Protein AF-A0A7Y7H9Q9-F1 (afdb_monomer_lite)

Radius of gyration: 18.06 Å; chains: 1; bounding box: 45×29×42 Å

Secondary structure (DSSP, 8-state):
--------HHHHHHHHHHHH--HHHHHHHHHHHHHHHHHHHHHHHHHTT---HHHHHHHHH--TT-TT-HHHHHHHHHHHHHS-TT------TTPSTTTT-

Foldseek 3Di:
DDDPPDPDPVVVVVVVCVVPPDPVNVQVVVLVVLLVVLVVLLVLCVVVVHDRVLSNVLSVVQDRVRPVPSSVVSVVVSQCTNDDPVDDDDQDCPDDPPNPD

Sequence (101 aa):
MMLPIDGHDTQSERFRYQIDASQPLKKQLWQQTIQAKILNQAAVLAERSIEHENMLYWAKSVRSGDPDNYEGRATAYYWRNVFPKNVEFFRGRDGDSPNNF

Structure (mmCIF, N/CA/C/O backbone):
data_AF-A0A7Y7H9Q9-F1
#
_entry.id   AF-A0A7Y7H9Q9-F1
#
loop_
_atom_site.group_PDB
_atom_site.id
_atom_site.type_symbol
_atom_site.label_atom_id
_atom_site.label_alt_id
_atom_site.label_comp_id
_atom_site.label_asym_id
_atom_site.label_entity_id
_atom_site.label_seq_id
_atom_site.pdbx_PDB_ins_code
_atom_site.Cartn_x
_atom_site.Cartn_y
_atom_site.Cartn_z
_atom_site.occupancy
_atom_site.B_iso_or_equiv
_atom_site.auth_seq_id
_atom_site.auth_comp_id
_atom_site.auth_asym_id
_atom_site.auth_atom_id
_atom_site.pdbx_PDB_model_num
ATOM 1 N N . MET A 1 1 ? -22.323 16.598 -7.564 1.00 49.88 1 MET A N 1
ATOM 2 C CA . MET A 1 1 ? -22.237 15.469 -6.614 1.00 49.88 1 MET A CA 1
ATOM 3 C C . MET A 1 1 ? -23.578 15.375 -5.903 1.00 49.88 1 MET A C 1
ATOM 5 O O . MET A 1 1 ? -23.943 16.341 -5.249 1.00 49.88 1 MET A O 1
ATOM 9 N N . MET A 1 2 ? -24.346 14.301 -6.100 1.00 62.44 2 MET A N 1
ATOM 10 C CA . MET A 1 2 ? -25.515 14.015 -5.256 1.00 62.44 2 MET A CA 1
ATOM 11 C C . MET A 1 2 ? -25.076 13.029 -4.179 1.00 62.44 2 MET A C 1
ATOM 13 O O . MET A 1 2 ? -24.512 11.987 -4.506 1.00 62.44 2 MET A O 1
ATOM 17 N N . LEU A 1 3 ? -25.308 13.367 -2.914 1.00 69.75 3 LEU A N 1
ATOM 18 C CA . LEU A 1 3 ? -25.153 12.439 -1.801 1.00 69.75 3 LEU A CA 1
ATOM 19 C C . LEU A 1 3 ? -26.553 11.931 -1.449 1.00 69.75 3 LEU A C 1
ATOM 21 O O . LEU A 1 3 ? -27.366 12.739 -0.996 1.00 69.75 3 LEU A O 1
ATOM 25 N N . PRO A 1 4 ? -26.867 10.645 -1.674 1.00 69.81 4 PRO A N 1
ATOM 26 C CA . PRO A 1 4 ? -28.132 10.078 -1.238 1.00 69.81 4 PRO A CA 1
ATOM 27 C C . PRO A 1 4 ? -28.060 9.905 0.282 1.00 69.81 4 PRO A C 1
ATOM 29 O O . PRO A 1 4 ? -27.564 8.905 0.798 1.00 69.81 4 PRO A O 1
ATOM 32 N N . ILE A 1 5 ? -28.465 10.947 1.004 1.00 71.50 5 ILE A N 1
ATOM 33 C CA . ILE A 1 5 ? -28.749 10.861 2.432 1.00 71.50 5 ILE A CA 1
ATOM 34 C C . ILE A 1 5 ? -30.217 10.472 2.516 1.00 71.50 5 ILE A C 1
ATOM 36 O O . ILE A 1 5 ? -31.091 11.298 2.263 1.00 71.50 5 ILE A O 1
ATOM 40 N N . ASP A 1 6 ? -30.465 9.196 2.771 1.00 67.19 6 ASP A N 1
ATOM 41 C CA . ASP A 1 6 ? -31.798 8.637 2.903 1.00 67.19 6 ASP A CA 1
ATOM 42 C C . ASP A 1 6 ? -32.163 8.513 4.391 1.00 67.19 6 ASP A C 1
ATOM 44 O O . ASP A 1 6 ? -31.323 8.269 5.259 1.00 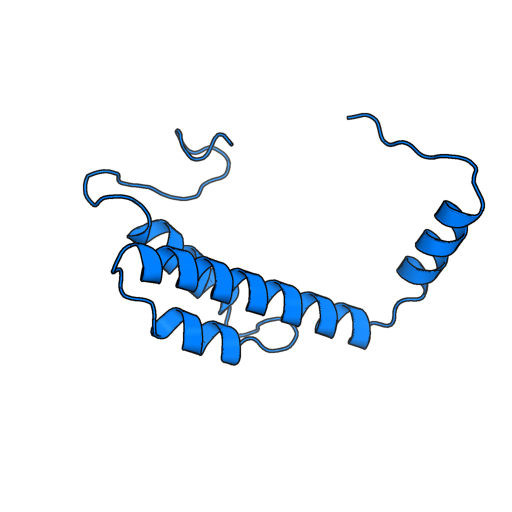67.19 6 ASP A O 1
ATOM 48 N N . GLY A 1 7 ? -33.436 8.702 4.712 1.00 63.16 7 GLY A N 1
ATOM 49 C CA . GLY A 1 7 ? -33.953 8.662 6.080 1.00 63.16 7 GLY A CA 1
ATOM 50 C C . GLY A 1 7 ? -34.205 7.240 6.575 1.00 63.16 7 GLY A C 1
ATOM 51 O O . GLY A 1 7 ? -35.216 7.010 7.231 1.00 63.16 7 GLY A O 1
ATOM 52 N N . HIS A 1 8 ? -33.346 6.280 6.218 1.00 69.44 8 HIS A N 1
ATOM 53 C CA . HIS A 1 8 ? -33.575 4.862 6.488 1.00 69.44 8 HIS A CA 1
ATOM 54 C C . HIS A 1 8 ? -32.700 4.341 7.640 1.00 69.44 8 HIS A C 1
ATOM 56 O O . HIS A 1 8 ? -31.552 4.756 7.842 1.00 69.44 8 HIS A O 1
ATOM 62 N N . ASP A 1 9 ? -33.262 3.420 8.418 1.00 78.56 9 ASP A N 1
ATOM 63 C CA . ASP A 1 9 ? -32.674 2.786 9.606 1.00 78.56 9 ASP A CA 1
ATOM 64 C C . ASP A 1 9 ? -31.256 2.226 9.375 1.00 78.56 9 ASP A C 1
ATOM 66 O O . ASP A 1 9 ? -30.340 2.485 10.160 1.00 78.56 9 ASP A O 1
ATOM 70 N N . THR A 1 10 ? -31.045 1.563 8.243 1.00 83.19 10 THR A N 1
ATOM 71 C CA . THR A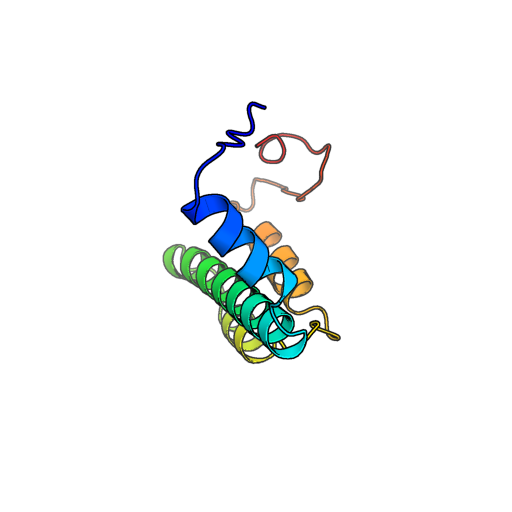 1 10 ? -29.766 0.976 7.813 1.00 83.19 10 THR A CA 1
ATOM 72 C C . THR A 1 10 ? -28.643 2.005 7.648 1.00 83.19 10 THR A C 1
ATOM 74 O O . THR A 1 10 ? -27.481 1.715 7.944 1.00 83.19 10 THR A O 1
ATOM 77 N N . GLN A 1 11 ? -28.947 3.225 7.193 1.00 84.94 11 GLN A N 1
ATOM 78 C CA . GLN A 1 11 ? -27.944 4.285 7.064 1.00 84.94 11 GLN A CA 1
ATOM 79 C C . GLN A 1 11 ? -27.526 4.814 8.440 1.00 84.94 11 GLN A C 1
ATOM 81 O O . GLN A 1 11 ? -26.333 4.989 8.701 1.00 84.94 11 GLN A O 1
ATOM 86 N N . SER A 1 12 ? -28.495 4.996 9.340 1.00 87.12 12 SER A N 1
ATOM 87 C CA . SER A 1 12 ? -28.236 5.403 10.726 1.00 87.12 12 SER A CA 1
ATOM 88 C C . SER A 1 12 ? -27.409 4.363 11.487 1.00 87.12 12 SER A C 1
ATOM 90 O O . SER A 1 12 ? -26.494 4.726 12.229 1.00 87.12 12 SER A O 1
ATOM 92 N N . GLU A 1 13 ? -27.684 3.075 11.274 1.00 89.50 13 GLU A N 1
ATOM 93 C CA . GLU A 1 13 ? -26.913 1.963 11.837 1.00 89.50 13 GLU A CA 1
ATOM 94 C C . GLU A 1 13 ? -25.450 1.982 11.359 1.00 89.50 13 GLU A C 1
ATOM 96 O O . GLU A 1 13 ? -24.524 1.959 12.172 1.00 89.50 13 GLU A O 1
ATOM 101 N N . ARG A 1 14 ? -25.217 2.117 10.045 1.00 89.38 14 ARG A N 1
ATOM 102 C CA . ARG A 1 14 ? -23.860 2.205 9.471 1.00 89.38 14 ARG A CA 1
ATOM 103 C C . ARG A 1 14 ? -23.076 3.399 10.005 1.00 89.38 14 ARG A C 1
ATOM 105 O O . ARG A 1 14 ? -21.896 3.260 10.328 1.00 89.38 14 ARG A O 1
ATOM 112 N N . PHE A 1 15 ? -23.721 4.558 10.124 1.00 90.31 15 PHE A N 1
ATOM 113 C CA . PHE A 1 15 ? -23.090 5.738 10.712 1.00 90.31 15 PHE A CA 1
ATOM 114 C C . PHE A 1 15 ? -22.710 5.514 12.171 1.00 90.31 15 PHE A C 1
ATOM 116 O O . PHE A 1 15 ? -21.620 5.917 12.576 1.00 90.31 15 PHE A O 1
ATOM 123 N N . ARG A 1 16 ? -23.549 4.815 12.943 1.00 92.38 16 ARG A N 1
ATOM 124 C CA . ARG A 1 16 ? -23.219 4.450 14.323 1.00 92.38 16 ARG A CA 1
ATOM 125 C C . ARG A 1 16 ? -21.971 3.577 14.387 1.00 92.38 16 ARG A C 1
ATOM 127 O O . ARG A 1 16 ? -21.028 3.941 15.078 1.00 92.38 16 ARG A O 1
ATOM 134 N N . TYR A 1 17 ? -21.894 2.523 13.571 1.00 94.62 17 TYR A N 1
ATOM 135 C CA . TYR A 1 17 ? -20.687 1.693 13.487 1.00 94.62 17 TYR A CA 1
ATOM 136 C C . TYR A 1 17 ? -19.434 2.478 13.073 1.00 94.62 17 TYR A C 1
ATOM 138 O O . TYR A 1 17 ? -18.352 2.227 13.601 1.00 94.62 17 TYR A O 1
ATOM 146 N N . GLN A 1 18 ? -19.551 3.443 12.157 1.00 93.94 18 GLN A N 1
ATOM 147 C CA . GLN A 1 18 ? -18.419 4.276 11.741 1.00 93.94 18 GLN A CA 1
ATOM 148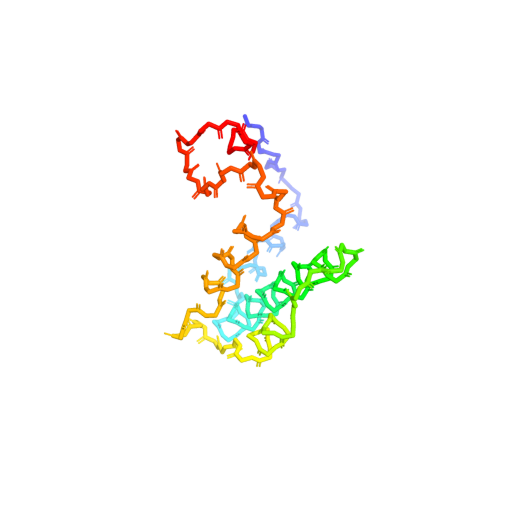 C C . GLN A 1 18 ? -17.926 5.204 12.865 1.00 93.94 18 GLN A C 1
ATOM 150 O O . GLN A 1 18 ? -16.711 5.373 13.040 1.00 93.94 18 GLN A O 1
ATOM 155 N N . ILE A 1 19 ? -18.853 5.805 13.619 1.00 94.94 19 ILE A N 1
ATOM 156 C CA . ILE A 1 19 ? -18.550 6.671 14.768 1.00 94.94 19 ILE A CA 1
ATOM 157 C C . ILE A 1 19 ? -17.891 5.845 15.877 1.00 94.94 19 ILE A C 1
ATOM 159 O O . ILE A 1 19 ? -16.804 6.203 16.338 1.00 94.94 19 ILE A O 1
ATOM 163 N N . ASP A 1 20 ? -18.494 4.706 16.216 1.00 97.25 20 ASP A N 1
ATOM 164 C CA . ASP A 1 20 ? -18.085 3.842 17.328 1.00 97.25 20 ASP A CA 1
ATOM 165 C C . ASP A 1 20 ? -16.842 2.993 17.011 1.00 97.25 20 ASP A C 1
ATOM 167 O O . ASP A 1 20 ? -16.235 2.405 17.910 1.00 97.25 20 ASP A O 1
ATOM 171 N N . ALA A 1 21 ? -16.416 2.932 15.743 1.00 97.06 21 ALA A N 1
ATOM 172 C CA . ALA A 1 21 ? -15.226 2.195 15.339 1.00 97.06 21 ALA A CA 1
ATOM 173 C C . ALA A 1 21 ? -13.990 2.655 16.131 1.00 97.06 21 ALA A C 1
ATOM 175 O O . ALA A 1 21 ? -13.573 3.822 16.096 1.00 97.06 21 ALA A O 1
ATOM 176 N N . SER A 1 22 ? -13.371 1.695 16.818 1.00 97.62 22 SER A N 1
ATOM 177 C CA . SER A 1 22 ? -12.225 1.941 17.685 1.00 97.62 22 SER A CA 1
ATOM 178 C C . SER A 1 22 ? -11.003 2.414 16.892 1.00 97.62 22 SER A C 1
ATOM 180 O O . SER A 1 22 ? -10.818 2.091 15.715 1.00 97.62 22 SER A O 1
ATOM 182 N N . GLN A 1 23 ? -10.119 3.170 17.546 1.00 96.44 23 GLN A N 1
ATOM 183 C CA . GLN A 1 23 ? -8.880 3.625 16.909 1.00 96.44 23 GLN A CA 1
ATOM 184 C C . GLN A 1 23 ? -7.968 2.471 16.446 1.00 96.44 23 GLN A C 1
ATOM 186 O O . GLN A 1 23 ? -7.426 2.566 15.342 1.00 96.44 23 GLN A O 1
ATOM 191 N N . PRO A 1 24 ? -7.801 1.367 17.208 1.00 96.50 24 PRO A N 1
ATOM 192 C CA . PRO A 1 24 ? -7.067 0.198 16.726 1.00 96.50 24 PRO A CA 1
ATOM 193 C C . PRO A 1 24 ? -7.670 -0.412 15.457 1.00 96.50 24 PRO A C 1
ATOM 195 O O . PRO A 1 24 ? -6.926 -0.698 14.520 1.00 96.50 24 PRO A O 1
ATOM 198 N N . LEU A 1 25 ? -9.001 -0.539 15.386 1.00 96.56 25 LEU A N 1
ATOM 199 C CA . LEU A 1 25 ? -9.686 -1.074 14.206 1.00 96.56 25 LEU A CA 1
ATOM 200 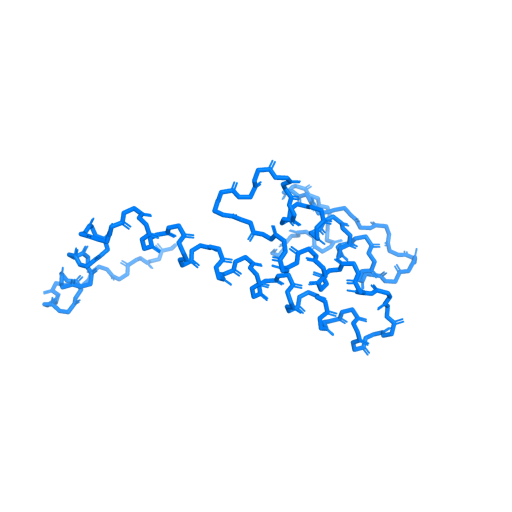C C . LEU A 1 25 ? -9.433 -0.196 12.975 1.00 96.56 25 LEU A C 1
ATOM 202 O O . LEU A 1 25 ? -9.039 -0.702 11.927 1.00 96.56 25 LEU A O 1
ATOM 206 N N . LYS A 1 26 ? -9.583 1.127 13.112 1.00 96.75 26 LYS A N 1
ATOM 207 C CA . LYS A 1 26 ? -9.314 2.089 12.028 1.00 96.75 26 LYS A CA 1
ATOM 208 C C . LYS A 1 26 ? -7.884 1.952 11.495 1.00 96.75 26 LYS A C 1
ATOM 210 O O . LYS A 1 26 ? -7.682 1.894 10.285 1.00 96.75 26 LYS A O 1
ATOM 215 N N . LYS A 1 27 ? -6.898 1.832 12.391 1.00 96.06 27 LYS A N 1
ATOM 216 C CA . LYS A 1 27 ? -5.483 1.646 12.028 1.00 96.06 27 LYS A CA 1
ATOM 217 C C . LYS A 1 27 ? -5.228 0.322 11.302 1.00 96.06 27 LYS A C 1
ATOM 219 O O . LYS A 1 27 ? -4.498 0.313 10.315 1.00 96.06 27 LYS A O 1
ATOM 224 N N . GLN A 1 28 ? -5.835 -0.774 11.759 1.00 96.75 28 GLN A N 1
ATOM 225 C CA . GLN A 1 28 ? -5.698 -2.092 11.130 1.00 96.75 28 GLN A CA 1
ATOM 226 C C . GLN A 1 28 ? -6.346 -2.146 9.743 1.00 96.75 28 GLN A C 1
ATOM 228 O O . GLN A 1 28 ? -5.740 -2.672 8.812 1.00 96.75 28 GLN A O 1
ATOM 233 N N . LEU A 1 29 ? -7.553 -1.594 9.593 1.00 96.94 29 LEU A N 1
ATOM 234 C CA . LEU A 1 29 ? -8.246 -1.516 8.303 1.00 96.94 29 LEU A CA 1
ATOM 235 C C . LEU A 1 29 ? -7.456 -0.673 7.300 1.00 96.94 29 LEU A C 1
ATOM 237 O O . LEU A 1 29 ? -7.275 -1.074 6.149 1.00 96.94 29 LEU A O 1
ATOM 241 N N . TRP A 1 30 ? -6.937 0.471 7.750 1.00 97.19 30 TRP A N 1
ATOM 242 C CA . TRP A 1 30 ? -6.073 1.313 6.934 1.00 97.19 30 TRP A CA 1
ATOM 243 C C . TRP A 1 30 ? -4.815 0.559 6.485 1.00 97.19 30 TRP A C 1
ATOM 245 O O . TRP A 1 30 ? -4.535 0.505 5.291 1.00 97.19 30 TRP A O 1
ATOM 255 N N . GLN A 1 31 ? -4.107 -0.094 7.412 1.00 97.44 31 GLN A N 1
ATOM 256 C CA . GLN A 1 31 ? -2.894 -0.853 7.100 1.00 97.44 31 GLN A CA 1
ATOM 257 C C . GLN A 1 31 ? -3.172 -1.936 6.051 1.00 97.44 31 GLN A C 1
ATOM 259 O O . GLN A 1 31 ? -2.480 -1.983 5.040 1.00 97.44 31 GLN A O 1
ATOM 264 N N . GLN A 1 32 ? -4.215 -2.751 6.241 1.00 97.75 32 GLN A N 1
ATOM 265 C CA . GLN A 1 32 ? -4.613 -3.785 5.276 1.00 97.75 32 GLN A CA 1
ATOM 266 C C . GLN A 1 32 ? -4.908 -3.199 3.891 1.00 97.75 32 GLN A C 1
ATOM 268 O O . GLN A 1 32 ? -4.486 -3.755 2.879 1.00 97.75 32 GLN A O 1
ATOM 273 N N . THR A 1 33 ? -5.583 -2.047 3.843 1.00 97.69 33 THR A N 1
ATOM 274 C CA . THR A 1 33 ? -5.900 -1.353 2.586 1.00 97.69 33 THR A CA 1
ATOM 275 C C . THR A 1 33 ? -4.631 -0.901 1.863 1.00 97.69 33 THR A C 1
ATOM 277 O O . THR A 1 33 ? -4.501 -1.110 0.657 1.00 97.69 33 THR A O 1
ATOM 280 N N . ILE A 1 34 ? -3.661 -0.333 2.586 1.00 97.88 34 ILE A N 1
ATOM 281 C CA . ILE A 1 34 ? -2.377 0.080 2.006 1.00 97.88 34 ILE A CA 1
ATOM 282 C C . ILE A 1 34 ? -1.558 -1.126 1.542 1.00 97.88 34 ILE A C 1
ATOM 284 O O . ILE A 1 34 ? -1.009 -1.105 0.441 1.00 97.88 34 ILE A O 1
ATOM 288 N N . GLN A 1 35 ? -1.513 -2.205 2.323 1.00 98.31 35 GLN A N 1
ATOM 289 C CA . GLN A 1 35 ? -0.833 -3.438 1.919 1.00 98.31 35 GLN A CA 1
ATOM 290 C C . GLN A 1 35 ? -1.437 -4.008 0.633 1.00 98.31 35 GLN A C 1
ATOM 292 O O . GLN A 1 35 ? -0.701 -4.293 -0.310 1.00 98.31 35 GLN A O 1
ATOM 297 N N . ALA A 1 36 ? -2.768 -4.091 0.554 1.00 98.50 36 ALA A N 1
ATOM 298 C CA . ALA A 1 36 ? -3.472 -4.535 -0.645 1.00 98.50 36 ALA A CA 1
ATOM 299 C C . ALA A 1 36 ? -3.193 -3.622 -1.851 1.00 98.50 36 ALA A C 1
ATOM 301 O O . ALA A 1 36 ? -2.937 -4.117 -2.947 1.00 98.50 36 ALA A O 1
ATOM 302 N N . LYS A 1 37 ? -3.164 -2.296 -1.658 1.00 98.12 37 LYS A N 1
ATOM 303 C CA . LYS A 1 37 ? -2.792 -1.332 -2.707 1.00 98.12 37 LYS A CA 1
ATOM 304 C C . LYS A 1 37 ? -1.398 -1.624 -3.269 1.00 98.12 37 LYS A C 1
ATOM 306 O O . LYS A 1 37 ? -1.251 -1.714 -4.486 1.00 98.12 37 LYS A O 1
ATOM 311 N N . ILE A 1 38 ? -0.393 -1.781 -2.407 1.00 98.56 38 ILE A N 1
ATOM 312 C CA . ILE A 1 38 ? 0.991 -2.038 -2.837 1.00 98.56 38 ILE A CA 1
ATOM 313 C C . ILE A 1 38 ? 1.092 -3.398 -3.545 1.00 98.56 38 ILE A C 1
ATOM 315 O O . ILE A 1 38 ? 1.751 -3.497 -4.578 1.00 98.56 38 ILE A O 1
ATOM 319 N N . LEU A 1 39 ? 0.408 -4.430 -3.039 1.00 98.75 39 LEU A N 1
ATOM 320 C CA . LEU A 1 39 ? 0.370 -5.754 -3.673 1.00 98.75 39 LEU A CA 1
ATOM 321 C C . LEU A 1 39 ? -0.272 -5.709 -5.065 1.00 98.75 39 LEU A C 1
ATOM 323 O O . LEU A 1 39 ? 0.265 -6.295 -6.000 1.00 98.75 39 LEU A O 1
ATOM 327 N N . ASN A 1 40 ? -1.370 -4.971 -5.232 1.00 98.56 40 ASN A N 1
ATOM 328 C CA . ASN A 1 40 ? -2.018 -4.805 -6.533 1.00 98.56 40 ASN A CA 1
ATOM 329 C C . ASN A 1 40 ? -1.122 -4.044 -7.521 1.00 98.56 40 ASN A C 1
ATOM 331 O O . ASN A 1 40 ? -1.032 -4.419 -8.686 1.00 98.56 40 ASN A O 1
ATOM 335 N N . GLN A 1 41 ? -0.414 -3.007 -7.062 1.00 98.38 41 GLN A N 1
ATOM 336 C CA . GLN A 1 41 ? 0.579 -2.310 -7.885 1.00 98.38 41 GLN A CA 1
ATOM 337 C C . GLN A 1 41 ? 1.718 -3.249 -8.313 1.00 98.38 41 GLN A C 1
ATOM 339 O O . GLN A 1 41 ? 2.104 -3.238 -9.480 1.00 98.38 41 GLN A O 1
ATOM 344 N N . ALA A 1 42 ? 2.215 -4.091 -7.401 1.00 98.50 42 ALA A N 1
ATOM 345 C CA . ALA A 1 42 ? 3.231 -5.096 -7.706 1.00 98.50 42 ALA A CA 1
ATOM 346 C C . ALA A 1 42 ? 2.734 -6.113 -8.745 1.00 98.50 42 ALA A C 1
ATOM 348 O O . ALA A 1 42 ? 3.469 -6.439 -9.673 1.00 98.50 42 ALA A O 1
ATOM 349 N N . ALA A 1 43 ? 1.481 -6.567 -8.631 1.00 98.56 43 ALA A N 1
ATOM 350 C CA . ALA A 1 43 ? 0.872 -7.496 -9.581 1.00 98.56 43 ALA A CA 1
ATOM 351 C C . ALA A 1 43 ? 0.809 -6.914 -11.005 1.00 98.56 43 ALA A C 1
ATOM 353 O O . ALA A 1 43 ? 1.164 -7.600 -11.959 1.00 98.56 43 ALA A O 1
ATOM 354 N N . VAL A 1 44 ? 0.451 -5.632 -11.145 1.00 98.19 44 VAL A N 1
ATOM 355 C CA . VAL A 1 44 ? 0.456 -4.934 -12.444 1.00 98.19 44 VAL A CA 1
ATOM 356 C C . VAL A 1 44 ? 1.866 -4.853 -13.040 1.00 98.19 44 VAL A C 1
ATOM 358 O O . VAL A 1 44 ? 2.035 -5.013 -14.248 1.00 98.19 44 VAL A O 1
ATOM 361 N N . LEU A 1 45 ? 2.893 -4.598 -12.221 1.00 97.88 45 LEU A N 1
ATOM 362 C CA . LEU A 1 45 ? 4.280 -4.598 -12.701 1.00 97.88 45 LEU A CA 1
ATOM 363 C C . LEU A 1 45 ? 4.733 -6.005 -13.115 1.00 97.88 45 LEU A C 1
ATOM 365 O O . LEU A 1 45 ? 5.339 -6.158 -14.176 1.00 97.88 45 LEU A O 1
ATOM 369 N N . ALA A 1 46 ? 4.381 -7.024 -12.329 1.00 98.12 46 ALA A N 1
ATOM 370 C CA . ALA A 1 46 ? 4.705 -8.420 -12.604 1.00 98.12 46 ALA A CA 1
ATOM 371 C C . ALA A 1 46 ? 4.098 -8.907 -13.930 1.00 98.12 46 ALA A C 1
ATOM 373 O O . ALA A 1 46 ? 4.810 -9.483 -14.750 1.00 98.12 46 ALA A O 1
ATOM 374 N N . GLU A 1 47 ? 2.819 -8.607 -14.188 1.00 98.06 47 GLU A N 1
ATOM 375 C CA . GLU A 1 47 ? 2.135 -8.934 -15.452 1.00 98.06 47 GLU A CA 1
ATOM 376 C C . GLU A 1 47 ? 2.865 -8.347 -16.672 1.00 98.06 47 GLU A C 1
ATOM 378 O O . GLU A 1 47 ? 2.877 -8.925 -17.758 1.00 98.06 47 GLU A O 1
ATOM 383 N N . ARG A 1 48 ? 3.540 -7.212 -16.481 1.00 96.06 48 ARG A N 1
ATOM 384 C CA . ARG A 1 48 ? 4.271 -6.489 -17.527 1.00 96.06 48 ARG A CA 1
ATOM 385 C C . ARG A 1 48 ? 5.766 -6.800 -17.537 1.00 96.06 48 ARG A C 1
ATOM 387 O O . ARG A 1 48 ? 6.513 -6.123 -18.238 1.00 96.06 48 ARG A O 1
ATOM 394 N N . SER A 1 49 ? 6.196 -7.826 -16.796 1.00 96.94 49 SER A N 1
ATOM 395 C CA . SER A 1 49 ? 7.601 -8.238 -16.665 1.00 96.94 49 SER A CA 1
ATOM 396 C C . SER A 1 49 ? 8.526 -7.109 -16.182 1.00 96.94 49 SER A C 1
ATOM 398 O O . SER A 1 49 ? 9.678 -7.009 -16.601 1.00 96.94 49 SER A O 1
ATOM 400 N N . ILE A 1 50 ? 8.011 -6.235 -15.314 1.00 96.94 50 ILE A N 1
ATOM 401 C CA . ILE A 1 50 ? 8.766 -5.167 -14.654 1.00 96.94 50 ILE A CA 1
ATOM 402 C C . ILE A 1 50 ? 9.173 -5.650 -13.255 1.00 96.94 50 ILE A C 1
ATOM 404 O O . ILE A 1 50 ? 8.436 -6.384 -12.590 1.00 96.94 50 ILE A O 1
ATOM 408 N N . GLU A 1 51 ? 10.358 -5.232 -12.812 1.00 97.50 51 GLU A N 1
ATOM 409 C CA . GLU A 1 51 ? 10.878 -5.519 -11.473 1.00 97.50 51 GLU A CA 1
ATOM 410 C C . GLU A 1 51 ? 9.876 -5.082 -10.384 1.00 97.50 51 GLU A C 1
ATOM 412 O O . GLU A 1 51 ? 9.307 -3.992 -10.453 1.00 97.50 51 GLU A O 1
ATOM 417 N N . HIS A 1 52 ? 9.601 -5.953 -9.411 1.00 98.06 52 HIS A N 1
ATOM 418 C CA . HIS A 1 52 ? 8.512 -5.746 -8.442 1.00 98.06 52 HIS A CA 1
ATOM 419 C C . HIS A 1 52 ? 8.764 -6.375 -7.063 1.00 98.06 52 HIS A C 1
ATOM 421 O O . HIS A 1 52 ? 7.939 -6.207 -6.158 1.00 98.06 52 HIS A O 1
ATOM 427 N N . GLU A 1 53 ? 9.882 -7.081 -6.854 1.00 98.12 53 GLU A N 1
ATOM 428 C CA . GLU A 1 53 ? 10.159 -7.764 -5.582 1.00 98.12 53 GLU A CA 1
ATOM 429 C C . GLU A 1 53 ? 10.257 -6.778 -4.408 1.00 98.12 53 GLU A C 1
ATOM 431 O O . GLU A 1 53 ? 9.783 -7.043 -3.298 1.00 98.12 53 GLU A O 1
ATOM 436 N N . ASN A 1 54 ? 10.795 -5.585 -4.674 1.00 97.50 54 ASN A N 1
ATOM 437 C CA . ASN A 1 54 ? 10.838 -4.475 -3.727 1.00 97.50 54 ASN A CA 1
ATOM 438 C C . ASN A 1 54 ? 9.442 -4.096 -3.199 1.00 97.50 54 ASN A C 1
ATOM 440 O O . ASN A 1 54 ? 9.288 -3.840 -2.004 1.00 97.50 54 ASN A O 1
ATOM 444 N N . MET A 1 55 ? 8.416 -4.111 -4.053 1.00 98.19 55 MET A N 1
ATOM 445 C CA . MET A 1 55 ? 7.042 -3.794 -3.671 1.00 98.19 55 MET A CA 1
ATOM 446 C C . MET A 1 55 ? 6.446 -4.865 -2.756 1.00 98.19 55 MET A C 1
ATOM 448 O O . MET A 1 55 ? 5.744 -4.528 -1.801 1.00 98.19 55 MET A O 1
ATOM 452 N N . LEU A 1 56 ? 6.772 -6.143 -2.983 1.00 98.38 56 LEU A N 1
ATOM 453 C CA . LEU A 1 56 ? 6.347 -7.239 -2.105 1.00 98.38 56 LEU A CA 1
ATOM 454 C C . LEU A 1 56 ? 6.951 -7.105 -0.704 1.00 98.38 56 LEU A C 1
ATOM 456 O O . LEU A 1 56 ? 6.273 -7.363 0.294 1.00 98.38 56 LEU A O 1
ATOM 460 N N . TYR A 1 57 ? 8.214 -6.679 -0.622 1.00 98.19 57 TYR A N 1
ATOM 461 C CA . TYR A 1 57 ? 8.853 -6.357 0.649 1.00 98.19 57 TYR A CA 1
ATOM 462 C C . TYR A 1 57 ? 8.159 -5.169 1.329 1.00 98.19 57 TYR A C 1
ATOM 464 O O . TYR A 1 57 ? 7.721 -5.293 2.472 1.00 98.19 57 TYR A O 1
ATOM 472 N N . TRP A 1 58 ? 7.965 -4.053 0.619 1.00 98.38 58 TRP A N 1
ATOM 473 C CA . TRP A 1 58 ? 7.322 -2.861 1.179 1.00 98.38 58 TRP A CA 1
ATOM 474 C C . TRP A 1 58 ? 5.911 -3.133 1.696 1.00 98.38 58 TRP A C 1
ATOM 476 O O . TRP A 1 58 ? 5.589 -2.684 2.793 1.00 98.38 58 TRP A O 1
ATOM 486 N N . ALA A 1 59 ? 5.102 -3.921 0.980 1.00 98.06 59 ALA A N 1
ATOM 487 C CA . ALA A 1 59 ? 3.776 -4.330 1.444 1.00 98.06 59 ALA A CA 1
ATOM 488 C C . ALA A 1 59 ? 3.842 -5.052 2.803 1.00 98.06 59 ALA A C 1
ATOM 490 O O . ALA A 1 59 ? 3.081 -4.742 3.718 1.00 98.06 59 ALA A O 1
ATOM 491 N N . LYS A 1 60 ? 4.793 -5.973 2.987 1.00 97.62 60 LYS A N 1
ATOM 492 C CA . LYS A 1 60 ? 4.977 -6.683 4.265 1.00 97.62 60 LYS A CA 1
ATOM 493 C C . LYS A 1 60 ? 5.490 -5.767 5.381 1.00 97.62 60 LYS A C 1
ATOM 495 O O . LYS A 1 60 ? 5.222 -6.031 6.549 1.00 97.62 60 LYS A O 1
ATOM 500 N N . SER A 1 61 ? 6.207 -4.700 5.033 1.00 97.56 61 SER A N 1
ATOM 501 C CA . SER A 1 61 ? 6.817 -3.770 5.988 1.00 97.56 61 SER A CA 1
ATOM 502 C C . SER A 1 61 ? 5.918 -2.608 6.423 1.00 97.56 61 SER A C 1
ATOM 504 O O . SER A 1 61 ? 6.289 -1.898 7.359 1.00 97.56 61 SER A O 1
ATOM 506 N N . VAL A 1 62 ? 4.744 -2.407 5.806 1.00 97.38 62 VAL A N 1
ATOM 507 C CA . VAL A 1 62 ? 3.787 -1.371 6.238 1.00 97.38 62 VAL A CA 1
ATOM 508 C C . VAL A 1 62 ? 3.375 -1.638 7.683 1.00 97.38 62 VAL A C 1
ATOM 510 O O . VAL A 1 62 ? 2.791 -2.677 7.988 1.00 97.38 62 VAL A O 1
ATOM 513 N N . ARG A 1 63 ? 3.649 -0.686 8.577 1.00 94.38 63 ARG A N 1
ATOM 514 C CA . ARG A 1 63 ? 3.231 -0.702 9.990 1.00 94.38 63 ARG A CA 1
ATOM 515 C C . ARG A 1 63 ? 2.094 0.297 10.215 1.00 94.38 63 ARG A C 1
ATOM 517 O O . ARG A 1 63 ? 1.818 1.127 9.355 1.00 94.38 63 ARG A O 1
ATOM 524 N N . SER A 1 64 ? 1.433 0.241 11.374 1.00 91.50 64 SER A N 1
ATOM 525 C CA . SER A 1 64 ? 0.391 1.214 11.740 1.00 91.50 64 SER A CA 1
ATOM 526 C C . SER A 1 64 ? 0.909 2.651 11.595 1.00 91.50 64 SER A C 1
ATOM 528 O O . SER A 1 64 ? 1.809 3.051 12.331 1.00 91.50 64 SER A O 1
ATOM 530 N N . GLY A 1 65 ? 0.293 3.429 10.702 1.00 87.38 65 GLY A N 1
ATOM 531 C CA . GLY A 1 65 ? 0.680 4.814 10.413 1.00 87.38 65 GLY A CA 1
ATOM 532 C C . GLY A 1 65 ? 1.907 4.977 9.508 1.00 87.38 65 GLY A C 1
ATOM 533 O O . GLY A 1 65 ? 2.340 6.105 9.332 1.00 87.38 65 GLY A O 1
ATOM 534 N N . ASP A 1 66 ? 2.460 3.882 8.973 1.00 94.44 66 ASP A N 1
ATOM 535 C CA . ASP A 1 66 ? 3.558 3.835 7.993 1.00 94.44 66 ASP A CA 1
ATOM 536 C C . ASP A 1 66 ? 4.683 4.871 8.212 1.00 94.44 66 ASP A C 1
ATOM 538 O O . ASP A 1 66 ? 4.930 5.728 7.363 1.00 94.44 66 ASP A O 1
ATOM 542 N N . PRO A 1 67 ? 5.399 4.804 9.351 1.00 94.00 67 PRO A N 1
ATOM 543 C CA . PRO A 1 67 ? 6.408 5.804 9.708 1.00 94.00 67 PRO A CA 1
ATOM 544 C C . PRO A 1 67 ? 7.583 5.869 8.721 1.00 94.00 67 PRO A C 1
ATOM 546 O O . PRO A 1 67 ? 8.236 6.903 8.611 1.00 94.00 67 PRO A O 1
ATOM 549 N N . ASP A 1 68 ? 7.849 4.779 7.997 1.00 96.19 68 ASP A N 1
ATOM 550 C CA . ASP A 1 68 ? 8.927 4.700 7.005 1.00 96.19 68 ASP A CA 1
ATOM 551 C C . ASP A 1 68 ? 8.473 5.121 5.594 1.00 96.19 68 ASP A C 1
ATOM 553 O O . ASP A 1 68 ? 9.297 5.159 4.668 1.00 96.19 68 ASP A O 1
ATOM 557 N N . ASN A 1 69 ? 7.187 5.456 5.433 1.00 96.25 69 ASN A N 1
ATOM 558 C CA . ASN A 1 69 ? 6.551 5.868 4.184 1.00 96.25 69 ASN A CA 1
ATOM 559 C C . ASN A 1 69 ? 6.689 4.822 3.058 1.00 96.25 69 ASN A C 1
ATOM 561 O O . ASN A 1 69 ? 7.058 5.147 1.923 1.00 96.25 69 ASN A O 1
ATOM 565 N N . TYR A 1 70 ? 6.442 3.545 3.363 1.00 97.88 70 TYR A N 1
ATOM 566 C CA . TYR A 1 70 ? 6.419 2.471 2.371 1.00 97.88 70 TYR A CA 1
ATOM 567 C C . TYR A 1 70 ? 5.346 2.684 1.299 1.00 97.88 70 TYR A C 1
ATOM 569 O O . TYR A 1 70 ? 5.603 2.376 0.135 1.00 97.88 70 TYR A O 1
ATOM 577 N N . GLU A 1 71 ? 4.195 3.271 1.640 1.00 96.75 71 GLU A N 1
ATOM 578 C CA . GLU A 1 71 ? 3.168 3.643 0.663 1.00 96.75 71 GLU A CA 1
ATOM 579 C C . GLU A 1 71 ? 3.713 4.631 -0.378 1.00 96.75 71 GLU A C 1
ATOM 581 O O . GLU A 1 71 ? 3.535 4.437 -1.588 1.00 96.75 71 GLU A O 1
ATOM 586 N N . GLY A 1 72 ? 4.392 5.686 0.079 1.00 95.69 72 GLY A N 1
ATOM 587 C CA . GLY A 1 72 ? 4.981 6.696 -0.794 1.00 95.69 72 GLY A CA 1
ATOM 588 C C . GLY A 1 72 ? 6.098 6.124 -1.663 1.00 95.69 72 GLY A C 1
ATOM 589 O O . GLY A 1 72 ? 6.119 6.372 -2.869 1.00 95.69 72 GLY A O 1
ATOM 590 N N . ARG A 1 73 ? 6.984 5.299 -1.087 1.00 96.75 73 ARG A N 1
ATOM 591 C CA . ARG A 1 73 ? 8.061 4.611 -1.829 1.00 96.75 73 ARG A CA 1
ATOM 592 C C . ARG A 1 73 ? 7.500 3.709 -2.929 1.00 96.75 73 ARG A C 1
ATOM 594 O O . ARG A 1 73 ? 7.931 3.811 -4.077 1.00 96.75 73 ARG A O 1
ATOM 601 N N . ALA A 1 74 ? 6.507 2.885 -2.590 1.00 97.38 74 ALA A N 1
ATOM 602 C CA . ALA A 1 74 ? 5.809 2.016 -3.531 1.00 97.38 74 ALA A CA 1
ATOM 603 C C . ALA A 1 74 ? 5.146 2.813 -4.658 1.00 97.38 74 ALA A C 1
ATOM 605 O O . ALA A 1 74 ? 5.320 2.493 -5.830 1.00 97.38 74 ALA A O 1
ATOM 606 N N . THR A 1 75 ? 4.450 3.897 -4.312 1.00 95.06 75 THR A N 1
AT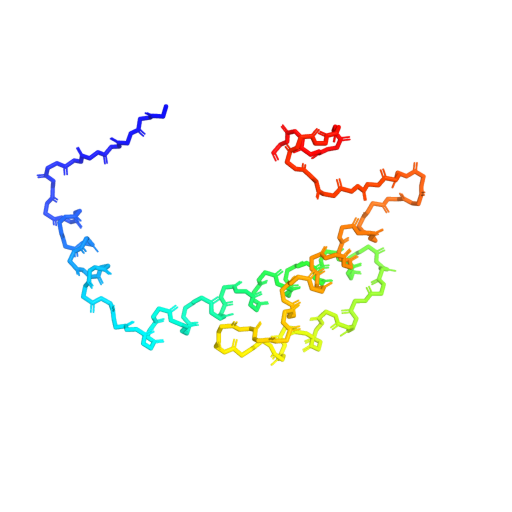OM 607 C CA . THR A 1 75 ? 3.757 4.757 -5.278 1.00 95.06 75 THR A CA 1
ATOM 608 C C . THR A 1 75 ? 4.737 5.445 -6.234 1.00 95.06 75 THR A C 1
ATOM 610 O O . THR A 1 75 ? 4.506 5.448 -7.443 1.00 95.06 75 THR A O 1
ATOM 613 N N . ALA A 1 76 ? 5.847 5.988 -5.725 1.00 94.38 76 ALA A N 1
ATOM 614 C CA . ALA A 1 76 ? 6.872 6.629 -6.548 1.00 94.38 76 ALA A CA 1
ATOM 615 C C . ALA A 1 76 ? 7.536 5.635 -7.513 1.00 94.38 76 ALA A C 1
ATOM 617 O O . ALA A 1 76 ? 7.717 5.937 -8.692 1.00 94.38 76 ALA A O 1
ATOM 618 N N . TYR A 1 77 ? 7.860 4.433 -7.026 1.00 96.12 77 TYR A N 1
ATOM 619 C CA . TYR A 1 77 ? 8.411 3.369 -7.859 1.00 96.12 77 TYR A CA 1
ATOM 620 C C . TYR A 1 77 ? 7.414 2.913 -8.929 1.00 96.12 77 TYR A C 1
ATOM 622 O O . TYR A 1 77 ? 7.767 2.851 -10.104 1.00 96.12 77 TYR A O 1
ATOM 630 N N . TYR A 1 78 ? 6.165 2.649 -8.547 1.00 96.56 78 TYR A N 1
ATOM 631 C CA . TYR A 1 78 ? 5.119 2.209 -9.465 1.00 96.56 78 TYR A CA 1
ATOM 632 C C . TYR A 1 78 ? 4.935 3.192 -10.624 1.00 96.56 78 TYR A C 1
ATOM 634 O O . TYR A 1 78 ? 5.082 2.808 -11.781 1.00 96.56 78 TYR A O 1
ATOM 642 N N . TRP A 1 79 ? 4.691 4.474 -10.333 1.00 93.88 79 TRP A N 1
ATOM 643 C CA . TRP A 1 79 ? 4.418 5.461 -11.381 1.00 93.88 79 TRP A CA 1
ATOM 644 C C . TRP A 1 79 ? 5.607 5.716 -12.302 1.00 93.88 79 TRP A C 1
ATOM 646 O O . TRP A 1 79 ? 5.407 5.938 -13.493 1.00 93.88 79 TRP A O 1
ATOM 656 N N . ARG A 1 80 ? 6.832 5.629 -11.775 1.00 91.94 80 ARG A N 1
ATOM 657 C CA . ARG A 1 80 ? 8.051 5.763 -12.577 1.00 91.94 80 ARG A CA 1
ATOM 658 C C . ARG A 1 80 ? 8.239 4.616 -13.574 1.00 91.94 80 ARG A C 1
ATOM 660 O O . ARG A 1 80 ? 8.867 4.829 -14.604 1.00 91.94 80 ARG A O 1
ATOM 667 N N . ASN A 1 81 ? 7.755 3.414 -13.259 1.00 93.75 81 ASN A N 1
ATOM 668 C CA . ASN A 1 81 ? 8.051 2.212 -14.043 1.00 93.75 81 ASN A CA 1
ATOM 669 C C . ASN A 1 81 ? 6.861 1.681 -14.849 1.00 93.75 81 ASN A C 1
ATOM 671 O O . ASN A 1 81 ? 7.069 1.010 -15.853 1.00 93.75 81 ASN A O 1
ATOM 675 N N . VAL A 1 82 ? 5.620 1.955 -14.438 1.00 94.38 82 VAL A N 1
ATOM 676 C CA . VAL A 1 82 ? 4.429 1.392 -15.093 1.00 94.38 82 VAL A CA 1
ATOM 677 C C . VAL A 1 82 ? 4.228 1.931 -16.511 1.00 94.38 82 VAL A C 1
ATOM 679 O O . VAL A 1 82 ? 3.621 1.265 -17.347 1.00 94.38 82 VAL A O 1
ATOM 682 N N . PHE A 1 83 ? 4.725 3.123 -16.827 1.00 91.44 83 PHE A N 1
ATOM 683 C CA . PHE A 1 83 ? 4.640 3.657 -18.181 1.00 91.44 83 PHE A CA 1
ATOM 684 C C . PHE A 1 83 ? 5.850 3.238 -19.030 1.00 91.44 83 PHE A C 1
ATOM 686 O O . PHE A 1 83 ? 6.948 3.054 -18.503 1.00 91.44 83 PHE A O 1
ATOM 693 N N . PRO A 1 84 ? 5.675 3.079 -20.354 1.00 87.50 84 PRO A N 1
ATOM 694 C CA . PRO A 1 84 ? 6.792 2.894 -21.274 1.00 87.50 84 PRO A CA 1
ATOM 695 C C . PRO A 1 84 ? 7.850 3.996 -21.125 1.00 87.50 84 PRO A C 1
ATOM 697 O O . PRO A 1 84 ? 7.513 5.148 -20.873 1.00 87.50 84 PRO A O 1
ATOM 700 N N . LYS A 1 85 ? 9.130 3.670 -21.354 1.00 84.69 85 LYS A N 1
ATOM 701 C CA . LYS A 1 85 ? 10.257 4.610 -21.170 1.00 84.69 85 LYS A CA 1
ATOM 702 C C . LYS A 1 85 ? 10.165 5.893 -22.008 1.00 84.69 85 LYS A C 1
ATOM 704 O O . LYS A 1 85 ? 10.833 6.865 -21.685 1.00 84.69 85 LYS A O 1
ATOM 709 N N . ASN A 1 86 ? 9.382 5.891 -23.086 1.00 85.06 86 ASN A N 1
ATOM 710 C CA . ASN A 1 86 ? 9.137 7.065 -23.926 1.00 85.06 86 ASN A CA 1
ATOM 711 C C . ASN A 1 86 ? 8.059 8.009 -23.363 1.00 85.06 86 ASN A C 1
ATOM 713 O O . ASN A 1 86 ? 7.748 9.010 -24.002 1.00 85.06 86 ASN A O 1
ATOM 717 N N . VAL A 1 87 ? 7.471 7.685 -22.211 1.00 84.19 87 VAL A N 1
ATOM 718 C CA . VAL A 1 87 ? 6.504 8.519 -21.498 1.00 84.19 87 VAL A CA 1
ATOM 719 C C . VAL A 1 87 ? 7.146 8.965 -20.187 1.00 84.19 87 VAL A C 1
ATOM 721 O O . VAL A 1 87 ? 7.232 8.196 -19.230 1.00 84.19 87 VAL A O 1
ATOM 724 N N . GLU A 1 88 ? 7.595 10.217 -20.131 1.00 82.44 88 GLU A N 1
ATOM 725 C CA . GLU A 1 88 ? 8.011 10.832 -18.870 1.00 82.44 88 GLU A CA 1
ATOM 726 C C . GLU A 1 88 ? 6.766 11.215 -18.069 1.00 82.44 88 GLU A C 1
ATOM 728 O O . GLU A 1 88 ? 6.105 12.213 -18.351 1.00 82.44 88 GLU A O 1
ATOM 733 N N . PHE A 1 89 ? 6.413 10.386 -17.085 1.00 86.50 89 PHE A N 1
ATOM 734 C CA . PHE A 1 89 ? 5.243 10.611 -16.247 1.00 86.50 89 PHE A CA 1
ATOM 735 C C . PHE A 1 89 ? 5.618 10.984 -14.813 1.00 86.50 89 PHE A C 1
ATOM 737 O O . PHE A 1 89 ? 6.355 10.268 -14.132 1.00 86.50 89 PHE A O 1
ATOM 744 N N . PHE A 1 90 ? 5.012 12.065 -14.324 1.00 84.06 90 PHE A N 1
ATOM 745 C CA . PHE A 1 90 ? 5.032 12.455 -12.921 1.00 84.06 90 PHE A CA 1
ATOM 746 C C . PHE A 1 90 ? 3.597 12.575 -12.407 1.00 84.06 90 PHE A C 1
ATOM 748 O O . PHE A 1 90 ? 2.804 13.328 -12.973 1.00 84.06 90 PHE A O 1
ATOM 755 N N . ARG A 1 91 ? 3.256 11.845 -11.332 1.00 83.88 91 ARG A N 1
ATOM 756 C CA . ARG A 1 91 ? 1.921 11.932 -10.723 1.00 83.88 91 ARG A CA 1
ATOM 757 C C . ARG A 1 91 ? 1.796 13.259 -9.970 1.00 83.88 91 ARG A C 1
ATOM 759 O O . ARG A 1 91 ? 2.369 13.410 -8.894 1.00 83.88 91 ARG A O 1
ATOM 766 N N . GLY A 1 92 ? 1.027 14.194 -10.515 1.00 85.19 92 GLY A N 1
ATOM 767 C 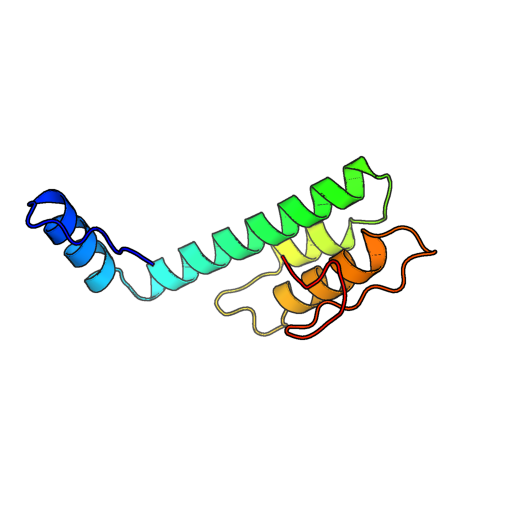CA . GLY A 1 92 ? 0.805 15.526 -9.954 1.00 85.19 92 GLY A CA 1
ATOM 768 C C . GLY A 1 92 ? -0.652 15.947 -10.094 1.00 85.19 92 GLY A C 1
ATOM 769 O O . GLY A 1 92 ? -1.313 15.569 -11.054 1.00 85.19 92 GLY A O 1
ATOM 770 N N . ARG A 1 93 ? -1.160 16.722 -9.130 1.00 80.75 93 ARG A N 1
ATOM 771 C CA . ARG A 1 93 ? -2.566 17.164 -9.108 1.00 80.75 93 ARG A CA 1
ATOM 772 C C . ARG A 1 93 ? -2.954 17.962 -10.355 1.00 80.75 93 ARG A C 1
ATOM 774 O O . ARG A 1 93 ? -4.026 17.734 -10.897 1.00 80.75 93 ARG A O 1
ATOM 781 N N . ASP A 1 94 ? -2.063 18.848 -10.789 1.00 85.25 94 ASP A N 1
ATOM 782 C CA . ASP A 1 94 ? -2.265 19.753 -11.926 1.00 85.25 94 ASP A CA 1
ATOM 783 C C . ASP A 1 94 ? -1.373 19.364 -13.121 1.00 85.25 94 ASP A C 1
ATOM 785 O O . ASP A 1 94 ? -0.992 20.209 -13.926 1.00 85.25 94 ASP A O 1
ATOM 789 N N . GLY A 1 95 ? -0.959 18.094 -13.195 1.00 79.25 95 GLY A N 1
ATOM 790 C CA . GLY A 1 95 ? -0.104 17.604 -14.275 1.00 79.25 95 GLY A CA 1
ATOM 791 C C . GLY A 1 95 ? -0.873 17.341 -15.572 1.00 79.25 95 GLY A C 1
ATOM 792 O O . GLY A 1 95 ? -2.092 17.162 -15.568 1.00 79.25 95 GLY A O 1
ATOM 793 N N . ASP A 1 96 ? -0.139 17.232 -16.677 1.00 80.88 96 ASP A N 1
ATOM 794 C CA . ASP A 1 96 ? -0.702 16.829 -17.966 1.00 80.88 96 ASP A CA 1
ATOM 795 C C . ASP A 1 96 ? -1.220 15.381 -17.940 1.00 80.88 96 ASP A C 1
ATOM 797 O O . ASP A 1 96 ? -0.882 14.578 -17.058 1.00 80.88 96 ASP A O 1
ATOM 801 N N . SER A 1 97 ? -2.046 15.030 -18.932 1.00 79.44 97 SER A N 1
ATOM 802 C CA . SER A 1 97 ? -2.509 13.655 -19.148 1.00 79.44 97 SER A CA 1
ATOM 803 C C . SER A 1 97 ? -1.334 12.671 -19.102 1.00 79.44 97 SER A C 1
ATOM 805 O O . SER A 1 97 ? -0.341 12.901 -19.793 1.00 79.44 97 SER A O 1
ATOM 807 N N . PRO A 1 98 ? -1.421 11.557 -18.346 1.00 83.69 98 PRO A N 1
ATOM 808 C CA . PRO A 1 98 ? -2.620 10.953 -17.743 1.00 83.69 98 PRO A CA 1
ATOM 809 C C . PRO A 1 98 ? -2.947 11.357 -16.281 1.00 83.69 98 PRO A C 1
ATOM 811 O O . PRO A 1 98 ? -3.569 10.578 -15.558 1.00 83.69 98 PRO A O 1
ATOM 814 N N . ASN A 1 99 ? -2.541 12.534 -15.787 1.00 83.75 99 ASN A N 1
ATOM 815 C CA . ASN A 1 99 ? -2.921 12.997 -14.435 1.00 83.75 99 ASN A CA 1
ATOM 816 C C . ASN A 1 99 ? -4.362 13.508 -14.307 1.00 83.75 99 ASN A C 1
ATOM 818 O O . ASN A 1 99 ? -4.887 13.576 -13.200 1.00 83.75 99 ASN A O 1
ATOM 822 N N . ASN A 1 100 ? -4.987 13.863 -15.425 1.00 76.12 100 ASN A N 1
ATOM 823 C CA . ASN A 1 100 ? -6.306 14.488 -15.528 1.00 76.12 100 ASN A CA 1
ATOM 824 C C . ASN A 1 100 ? -7.498 13.530 -15.307 1.00 76.12 100 ASN A C 1
ATOM 826 O O . ASN A 1 100 ? -8.631 13.904 -15.615 1.00 76.12 100 ASN A O 1
ATOM 830 N N . PHE A 1 101 ? -7.246 12.324 -14.789 1.00 56.22 101 PHE A N 1
ATOM 831 C CA . PHE A 1 101 ? -8.247 11.306 -14.456 1.00 56.22 101 PHE A CA 1
ATOM 832 C C . PHE A 1 101 ? -8.298 11.040 -12.946 1.00 56.22 101 PHE A C 1
ATOM 834 O O . PHE A 1 101 ? -7.217 10.856 -12.318 1.00 56.22 101 PHE A O 1
#

pLDDT: mean 90.66, std 10.25, range [49.88, 98.75]